Protein AF-A0A849FX30-F1 (afdb_monomer_lite)

Structure (mmCIF, N/CA/C/O backbone):
data_AF-A0A849FX30-F1
#
_entry.id   AF-A0A849FX30-F1
#
loop_
_atom_site.group_PDB
_atom_site.id
_atom_site.type_symbol
_atom_site.label_atom_id
_atom_site.label_alt_id
_atom_site.label_comp_id
_atom_site.label_asym_id
_atom_site.label_entity_id
_atom_site.label_seq_id
_atom_site.pdbx_PDB_ins_code
_atom_site.Cartn_x
_atom_site.Cartn_y
_atom_site.Cartn_z
_atom_site.occupancy
_atom_site.B_iso_or_equiv
_atom_site.auth_seq_id
_atom_site.auth_comp_id
_atom_site.auth_asym_id
_atom_site.auth_atom_id
_atom_site.pdbx_PDB_model_num
ATOM 1 N N . PRO A 1 1 ? -17.655 -15.017 15.366 1.00 54.59 1 PRO A N 1
ATOM 2 C CA . PRO A 1 1 ? -17.045 -16.084 14.528 1.00 54.59 1 PRO A CA 1
ATOM 3 C C . PRO A 1 1 ? -15.530 -15.861 14.354 1.00 54.59 1 PRO A C 1
ATOM 5 O O . PRO A 1 1 ? -15.135 -14.837 13.807 1.00 54.59 1 PRO A O 1
ATOM 8 N N . LYS A 1 2 ? -14.681 -16.782 14.843 1.00 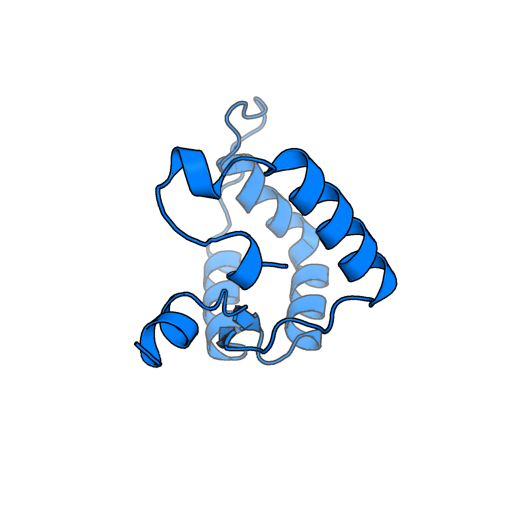63.84 2 LYS A N 1
ATOM 9 C CA . LYS A 1 2 ? -13.204 -16.650 14.798 1.00 63.84 2 LYS A CA 1
ATOM 10 C C . LYS A 1 2 ? -12.647 -16.484 13.374 1.00 63.84 2 LYS A C 1
ATOM 12 O O . LYS A 1 2 ? -11.630 -15.829 13.188 1.00 63.84 2 LYS A O 1
ATOM 17 N N . GLU A 1 3 ? -13.351 -17.016 12.379 1.00 69.44 3 GLU A N 1
ATOM 18 C CA . GLU A 1 3 ? -12.986 -16.928 10.959 1.00 69.44 3 GLU A CA 1
ATOM 19 C C . GLU A 1 3 ? -13.325 -15.575 10.319 1.00 69.44 3 GLU A C 1
ATOM 21 O O . GLU A 1 3 ? -12.704 -15.186 9.337 1.00 69.44 3 GLU A O 1
ATOM 26 N N . ALA A 1 4 ? -14.256 -14.800 10.885 1.00 64.69 4 ALA A N 1
ATOM 27 C CA . ALA A 1 4 ? -14.605 -13.492 10.326 1.00 64.69 4 ALA A CA 1
ATOM 28 C C . ALA A 1 4 ? -13.404 -12.531 10.368 1.00 64.69 4 ALA A C 1
ATOM 30 O O . ALA A 1 4 ? -13.154 -11.797 9.417 1.00 64.69 4 ALA A O 1
ATOM 31 N N . LEU A 1 5 ? -12.602 -12.599 11.436 1.00 64.06 5 LEU A N 1
ATOM 32 C CA . LEU A 1 5 ? -11.399 -11.780 11.591 1.00 64.06 5 LEU A CA 1
ATOM 33 C C . LEU A 1 5 ? -10.302 -12.141 10.582 1.00 64.06 5 LEU A C 1
ATOM 35 O O . LEU A 1 5 ? -9.544 -11.268 10.179 1.00 64.06 5 LEU A O 1
ATOM 39 N N . THR A 1 6 ? -10.204 -13.404 10.154 1.00 68.44 6 THR A N 1
ATOM 40 C CA . THR A 1 6 ? -9.199 -13.835 9.168 1.00 68.44 6 THR A CA 1
ATOM 41 C C . THR A 1 6 ? -9.654 -13.597 7.731 1.00 68.44 6 THR A C 1
ATOM 43 O O . THR A 1 6 ? -8.813 -13.306 6.880 1.00 68.44 6 THR A O 1
ATOM 46 N N . VAL A 1 7 ? -10.961 -13.687 7.465 1.00 68.62 7 VAL A N 1
ATOM 47 C CA . VAL A 1 7 ? -11.577 -13.406 6.158 1.00 68.62 7 VAL A CA 1
ATOM 48 C C . VAL A 1 7 ? -11.585 -11.906 5.856 1.00 68.62 7 VAL A C 1
ATOM 50 O O . VAL A 1 7 ? -11.273 -11.513 4.736 1.00 68.62 7 VAL A O 1
ATOM 53 N N . HIS A 1 8 ? -11.879 -11.069 6.855 1.00 66.62 8 HIS A N 1
ATOM 54 C CA . HIS A 1 8 ? -11.875 -9.608 6.721 1.00 66.62 8 HIS A CA 1
ATOM 55 C C . HIS A 1 8 ? -10.538 -8.959 7.089 1.00 66.62 8 HIS A C 1
ATOM 57 O O . HIS A 1 8 ? -10.415 -7.735 7.048 1.00 66.62 8 HIS A O 1
ATOM 63 N N . ALA A 1 9 ? -9.515 -9.748 7.427 1.00 68.25 9 ALA A N 1
ATOM 64 C CA . ALA A 1 9 ? -8.171 -9.211 7.535 1.00 68.25 9 ALA A CA 1
ATOM 65 C C . ALA A 1 9 ? -7.766 -8.646 6.167 1.00 68.25 9 ALA A C 1
ATOM 67 O O . ALA A 1 9 ? -7.745 -9.372 5.172 1.00 68.25 9 ALA A O 1
ATOM 68 N N . ASN A 1 10 ? -7.400 -7.363 6.120 1.00 65.31 10 ASN A N 1
ATOM 69 C CA . ASN A 1 10 ? -6.759 -6.754 4.955 1.00 65.31 10 ASN A CA 1
ATOM 70 C C . ASN A 1 10 ? -5.356 -7.352 4.785 1.00 65.31 10 ASN A C 1
ATOM 72 O O . ASN A 1 10 ? -4.342 -6.753 5.147 1.00 65.31 10 ASN A O 1
ATOM 76 N N . LYS A 1 11 ? -5.297 -8.585 4.278 1.00 73.56 11 LYS A N 1
ATOM 77 C CA . LYS A 1 11 ? -4.052 -9.301 4.032 1.00 73.56 11 LYS A CA 1
ATOM 78 C C . LYS A 1 11 ? -3.336 -8.637 2.868 1.00 73.56 11 LYS A C 1
ATOM 80 O O . LYS A 1 11 ? -3.766 -8.726 1.716 1.00 73.56 11 LYS A O 1
ATOM 85 N N . ALA A 1 12 ? -2.223 -7.979 3.163 1.00 77.50 12 ALA A N 1
ATOM 86 C CA . ALA A 1 12 ? -1.370 -7.438 2.125 1.00 77.50 12 ALA A CA 1
ATOM 87 C C . ALA A 1 12 ? -0.796 -8.586 1.279 1.00 77.50 12 ALA A C 1
ATOM 89 O O . ALA A 1 12 ? -0.311 -9.591 1.803 1.00 77.50 12 ALA A O 1
ATOM 90 N N . ARG A 1 13 ? -0.820 -8.433 -0.047 1.00 84.31 13 ARG A N 1
ATOM 91 C CA . ARG A 1 13 ? -0.098 -9.321 -0.964 1.00 84.31 13 ARG A CA 1
ATOM 92 C C . ARG A 1 13 ? 1.165 -8.612 -1.416 1.00 84.31 13 ARG A C 1
ATOM 94 O O . ARG A 1 13 ? 1.091 -7.622 -2.140 1.00 84.31 13 ARG A O 1
ATOM 101 N N . LEU A 1 14 ? 2.313 -9.113 -0.979 1.00 87.00 14 LEU A N 1
ATOM 102 C CA . LEU A 1 14 ? 3.616 -8.557 -1.330 1.00 87.00 14 LEU A CA 1
ATOM 103 C C . LEU A 1 14 ? 4.366 -9.523 -2.250 1.00 87.00 14 LEU A C 1
ATOM 105 O O . LEU A 1 14 ? 4.137 -10.732 -2.184 1.00 87.00 14 LEU A O 1
ATOM 109 N N . PRO A 1 15 ? 5.249 -9.024 -3.132 1.00 90.81 15 PRO A N 1
ATOM 110 C CA . PRO A 1 15 ? 6.132 -9.903 -3.886 1.00 90.81 15 PRO A CA 1
ATOM 111 C C . PRO A 1 15 ? 6.981 -10.721 -2.911 1.00 90.81 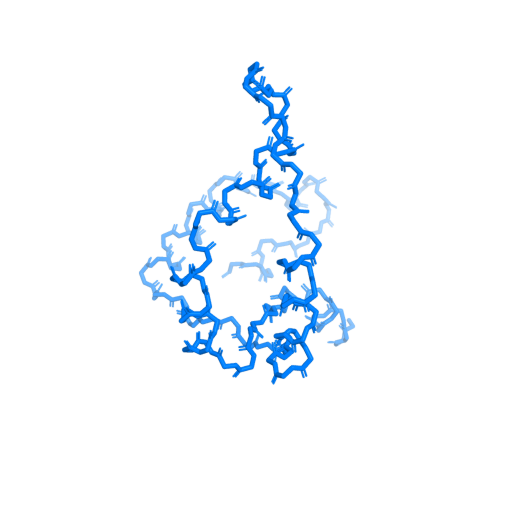15 PRO A C 1
ATOM 113 O O . PRO A 1 15 ? 7.517 -10.170 -1.949 1.00 90.81 15 PRO A O 1
ATOM 116 N N . GLN A 1 16 ? 7.146 -12.012 -3.189 1.00 91.25 16 GLN A N 1
ATOM 117 C CA . GLN A 1 16 ? 7.987 -12.905 -2.389 1.00 91.25 16 GLN A CA 1
ATOM 118 C C . GLN A 1 16 ? 9.407 -12.345 -2.174 1.00 91.25 16 GLN A C 1
ATOM 120 O O . GLN A 1 16 ? 10.002 -12.525 -1.116 1.00 91.25 16 GLN A O 1
ATOM 125 N N . ASN A 1 17 ? 9.944 -11.630 -3.163 1.00 92.62 17 ASN A N 1
ATOM 126 C CA . ASN A 1 17 ? 11.221 -10.940 -3.106 1.00 92.62 17 ASN A CA 1
ATOM 127 C C . ASN A 1 17 ? 11.065 -9.464 -3.507 1.00 92.62 17 ASN A C 1
ATOM 129 O O . ASN A 1 17 ? 10.937 -9.117 -4.689 1.00 92.62 17 ASN A O 1
ATOM 133 N N . ILE A 1 18 ? 11.127 -8.583 -2.507 1.00 90.62 18 ILE A N 1
ATOM 134 C CA . ILE A 1 18 ? 11.001 -7.129 -2.677 1.00 90.62 18 ILE A CA 1
ATOM 135 C C . ILE A 1 18 ? 12.134 -6.576 -3.550 1.00 90.62 18 ILE A C 1
ATOM 137 O O . ILE A 1 18 ? 11.882 -5.804 -4.472 1.00 90.62 18 ILE A O 1
ATOM 141 N N . ASN A 1 19 ? 13.376 -7.015 -3.335 1.00 93.31 19 ASN A N 1
ATOM 142 C CA . ASN A 1 19 ? 14.536 -6.513 -4.078 1.00 93.31 19 ASN A CA 1
ATOM 143 C C . ASN A 1 19 ? 14.440 -6.822 -5.575 1.00 93.31 19 ASN A C 1
ATOM 145 O O . ASN A 1 19 ? 14.784 -5.987 -6.413 1.00 93.31 19 ASN A O 1
ATOM 149 N N . MET A 1 20 ? 13.947 -8.011 -5.926 1.00 93.31 20 MET A N 1
ATOM 150 C CA . MET A 1 20 ? 13.708 -8.385 -7.319 1.00 93.31 20 MET A CA 1
ATOM 151 C C . MET A 1 20 ? 12.626 -7.504 -7.956 1.00 93.31 20 MET A C 1
ATOM 153 O O . MET A 1 20 ? 12.820 -7.010 -9.071 1.00 93.31 20 MET A O 1
ATOM 157 N N . GLN A 1 21 ? 11.536 -7.238 -7.228 1.00 92.25 21 GLN A N 1
ATOM 158 C CA . GLN A 1 21 ? 10.483 -6.329 -7.681 1.00 92.25 21 GLN A CA 1
ATOM 159 C C . GLN A 1 21 ? 11.022 -4.905 -7.891 1.00 92.25 21 GLN A C 1
ATOM 161 O O . GLN A 1 21 ? 10.753 -4.296 -8.925 1.00 92.25 21 GLN A O 1
ATOM 166 N N . VAL A 1 22 ? 11.827 -4.386 -6.959 1.00 92.81 22 VAL A N 1
ATOM 167 C CA . VAL A 1 22 ? 12.441 -3.052 -7.058 1.00 92.81 22 VAL A CA 1
ATOM 168 C C . VAL A 1 22 ? 13.376 -2.968 -8.266 1.00 92.81 22 VAL A C 1
ATOM 170 O O . VAL A 1 22 ? 13.258 -2.040 -9.066 1.00 92.81 22 VAL A O 1
ATOM 173 N N . LYS A 1 23 ? 14.251 -3.963 -8.472 1.00 93.50 23 LYS A N 1
ATOM 174 C CA . LYS A 1 23 ? 15.150 -4.017 -9.640 1.00 93.50 23 LYS A CA 1
ATOM 175 C C . LYS A 1 23 ? 14.376 -4.045 -10.961 1.00 93.50 23 LYS A C 1
ATOM 177 O O . LYS A 1 23 ? 14.753 -3.348 -11.903 1.00 93.50 23 LYS A O 1
ATOM 182 N N . LYS A 1 24 ? 13.289 -4.819 -11.042 1.00 91.56 24 LYS A N 1
ATOM 183 C CA . LYS A 1 24 ? 12.397 -4.824 -12.211 1.00 9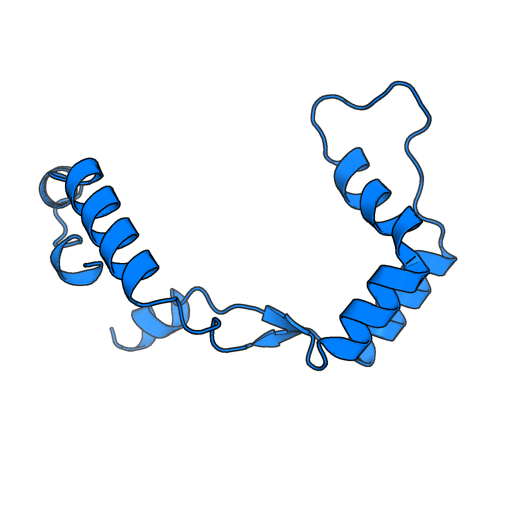1.56 24 LYS A CA 1
ATOM 184 C C . LYS A 1 24 ? 11.767 -3.450 -12.431 1.00 91.56 24 LYS A C 1
ATOM 186 O O . LYS A 1 24 ? 11.804 -2.948 -13.552 1.00 91.56 24 LYS A O 1
ATOM 191 N N . ASN A 1 25 ? 11.203 -2.854 -11.381 1.00 90.06 25 ASN A N 1
ATOM 192 C CA . ASN A 1 25 ? 10.550 -1.548 -11.453 1.00 90.06 25 ASN A CA 1
ATOM 193 C C . ASN A 1 25 ? 11.526 -0.462 -11.915 1.00 90.06 25 ASN A C 1
ATOM 195 O O . ASN A 1 25 ? 11.154 0.384 -12.720 1.00 90.06 25 ASN A O 1
ATOM 199 N N . TYR A 1 26 ? 12.783 -0.522 -11.470 1.00 90.50 26 TYR A N 1
ATOM 200 C CA . TYR A 1 26 ? 13.831 0.385 -11.927 1.00 90.50 26 TYR A CA 1
ATOM 201 C C . TYR A 1 26 ? 14.118 0.217 -13.428 1.00 90.50 26 TYR A C 1
ATOM 203 O O . TYR A 1 26 ? 14.107 1.196 -14.169 1.00 90.50 26 TYR A O 1
ATOM 211 N N . LYS A 1 27 ? 14.294 -1.026 -13.905 1.00 89.44 27 LYS A N 1
ATOM 212 C CA . LYS A 1 27 ? 14.573 -1.317 -15.326 1.00 89.44 27 LYS A CA 1
ATOM 213 C C . LYS A 1 27 ? 13.403 -0.997 -16.261 1.00 89.44 27 LYS A C 1
ATOM 215 O O . LYS A 1 27 ? 13.623 -0.645 -17.413 1.00 89.44 27 LYS A O 1
ATOM 220 N N . LEU A 1 28 ? 12.166 -1.136 -15.787 1.00 86.69 28 LEU A N 1
ATOM 221 C CA . LEU A 1 28 ? 10.944 -0.929 -16.574 1.00 86.69 28 LEU A CA 1
ATOM 222 C C . LEU A 1 28 ? 10.196 0.344 -16.170 1.00 86.69 28 LEU A C 1
ATOM 224 O O . LEU A 1 28 ? 8.988 0.439 -16.390 1.00 86.69 28 LEU A O 1
ATOM 228 N N . ARG A 1 29 ? 10.892 1.316 -15.570 1.00 82.44 29 ARG A N 1
ATOM 229 C CA . ARG A 1 29 ? 10.282 2.525 -15.000 1.00 82.44 29 ARG A CA 1
ATOM 230 C C . ARG A 1 29 ? 9.401 3.269 -16.003 1.00 82.44 29 ARG A C 1
ATOM 232 O O . ARG A 1 29 ? 8.312 3.709 -15.653 1.00 82.44 29 ARG A O 1
ATOM 239 N N . THR A 1 30 ? 9.841 3.344 -17.257 1.00 77.81 30 THR A N 1
ATOM 240 C CA . THR A 1 30 ? 9.104 3.974 -18.362 1.00 77.81 30 THR A CA 1
ATOM 241 C C . THR A 1 30 ? 7.762 3.296 -18.646 1.00 77.81 30 THR A C 1
ATOM 243 O O . THR A 1 30 ? 6.796 3.974 -18.975 1.00 77.81 30 THR A O 1
ATOM 246 N N . TYR A 1 31 ? 7.661 1.980 -18.445 1.00 75.44 31 TYR A N 1
ATOM 247 C CA . TYR A 1 31 ? 6.449 1.205 -18.718 1.00 75.44 31 TYR A CA 1
ATOM 248 C C . TYR A 1 31 ? 5.446 1.176 -17.559 1.00 75.44 31 TYR A C 1
ATOM 250 O O . TYR A 1 31 ? 4.273 0.864 -17.780 1.00 75.44 31 TYR A O 1
ATOM 258 N N . GLY A 1 32 ? 5.882 1.498 -16.336 1.00 69.19 32 GLY A N 1
ATOM 259 C CA . GLY A 1 32 ? 5.012 1.538 -15.156 1.00 69.19 32 GLY A CA 1
ATOM 260 C C . GLY A 1 32 ? 3.922 2.609 -15.262 1.00 69.19 32 GLY A C 1
ATOM 261 O O . GLY A 1 32 ? 2.766 2.354 -14.931 1.00 69.19 32 GLY A O 1
ATOM 262 N N . ASN A 1 33 ? 4.265 3.775 -15.814 1.00 69.19 33 ASN A N 1
ATOM 263 C CA . ASN A 1 33 ? 3.344 4.909 -15.936 1.00 69.19 33 ASN A CA 1
ATOM 264 C C . ASN A 1 33 ? 2.200 4.636 -16.924 1.00 69.19 33 ASN A C 1
ATOM 266 O O . ASN A 1 33 ? 1.071 5.070 -16.704 1.00 69.19 33 ASN A O 1
ATOM 270 N N . PHE A 1 34 ? 2.452 3.848 -17.973 1.00 72.00 34 PHE A N 1
ATOM 271 C CA . PHE A 1 34 ? 1.442 3.533 -18.987 1.00 72.00 34 PHE A CA 1
ATOM 272 C C . PHE A 1 34 ? 0.276 2.706 -18.442 1.00 72.00 34 PHE A C 1
ATOM 274 O O . PHE A 1 34 ? -0.828 2.785 -18.975 1.00 72.00 34 PHE A O 1
ATOM 281 N N . HIS A 1 35 ? 0.485 1.920 -17.381 1.00 67.81 35 HIS A N 1
ATOM 282 C CA . HIS A 1 35 ? -0.612 1.172 -16.768 1.00 67.81 35 HIS A CA 1
ATOM 283 C C . HIS A 1 35 ? -1.657 2.118 -16.162 1.00 67.81 35 HIS A C 1
ATOM 285 O O . HIS A 1 35 ? -2.848 1.953 -16.411 1.00 67.81 35 HIS A O 1
ATOM 291 N N . TYR A 1 36 ? -1.219 3.135 -15.417 1.00 72.31 36 TYR A N 1
ATOM 292 C CA . TYR A 1 36 ? -2.117 4.078 -14.745 1.00 72.31 36 TYR A CA 1
ATOM 293 C C . TYR A 1 36 ? -2.752 5.070 -15.718 1.00 72.31 36 TYR A C 1
ATOM 295 O O . TYR A 1 36 ? -3.958 5.287 -15.655 1.00 72.31 36 TYR A O 1
ATOM 303 N N . LEU A 1 37 ? -1.978 5.589 -16.678 1.00 73.75 37 LEU A N 1
ATOM 304 C CA . LEU A 1 37 ? -2.464 6.552 -17.677 1.00 73.75 37 LEU A CA 1
ATOM 305 C C . LEU A 1 37 ? -3.668 6.032 -18.480 1.00 73.75 37 LEU A C 1
ATOM 307 O O . LEU A 1 37 ? -4.562 6.799 -18.825 1.00 73.75 37 LEU A O 1
ATOM 311 N N . ASN A 1 38 ? -3.733 4.722 -18.734 1.00 69.31 38 ASN A N 1
ATOM 312 C CA . ASN A 1 38 ? -4.837 4.111 -19.477 1.00 69.31 38 ASN A CA 1
ATOM 313 C C . ASN A 1 38 ? -6.160 4.024 -18.686 1.00 69.31 38 ASN A C 1
ATOM 315 O O . ASN A 1 38 ? -7.210 3.842 -19.309 1.00 69.31 38 ASN A O 1
ATOM 319 N N . HIS A 1 39 ? -6.122 4.174 -17.357 1.00 75.25 39 HIS A N 1
ATOM 320 C CA . HIS A 1 39 ? -7.284 4.076 -16.461 1.00 75.25 39 HIS A CA 1
ATOM 321 C C . HIS A 1 39 ? -7.743 5.434 -15.908 1.00 75.25 39 HIS A C 1
ATOM 323 O O . HIS A 1 39 ? -8.708 5.483 -15.151 1.00 75.25 39 HIS A O 1
ATOM 329 N N . LEU A 1 40 ? -7.075 6.534 -16.271 1.00 78.62 40 LEU A N 1
ATOM 330 C CA . LEU A 1 40 ? -7.490 7.867 -15.845 1.00 78.62 40 LEU A CA 1
ATOM 331 C C . LEU A 1 40 ? -8.774 8.306 -16.575 1.00 78.62 40 LEU A C 1
ATOM 333 O O . LEU A 1 40 ? -8.913 8.032 -17.773 1.00 78.62 40 LEU A O 1
ATOM 337 N N . PRO A 1 41 ? -9.686 9.022 -15.885 1.00 79.25 41 PRO A N 1
ATOM 338 C CA . PRO A 1 41 ? -10.925 9.531 -16.479 1.00 79.25 41 PRO A CA 1
ATOM 339 C C . PRO A 1 41 ? -10.660 10.584 -17.565 1.00 79.25 41 PRO A C 1
ATOM 341 O O . PRO A 1 41 ? -11.397 10.663 -18.543 1.00 79.25 41 PRO A O 1
ATOM 344 N N . PHE A 1 42 ? -9.564 11.340 -17.439 1.00 80.12 42 PHE A N 1
ATOM 345 C CA . PHE A 1 42 ? -9.104 12.312 -18.427 1.00 80.12 42 PHE A CA 1
ATOM 346 C C . PHE A 1 42 ? -7.780 11.836 -19.019 1.00 80.12 42 PHE A C 1
ATOM 348 O O . PHE A 1 42 ? -6.732 11.905 -18.375 1.00 80.12 42 PHE A O 1
ATOM 355 N N . LYS A 1 43 ? -7.830 11.310 -20.244 1.00 74.38 43 LYS A N 1
ATOM 356 C CA . LYS A 1 43 ? -6.642 10.809 -20.941 1.00 74.38 43 LYS A CA 1
ATOM 357 C C . LYS A 1 43 ? -5.985 11.955 -21.713 1.00 74.38 43 LYS A C 1
ATOM 359 O O . LYS A 1 43 ? -6.697 12.689 -22.403 1.00 74.38 43 LYS A O 1
ATOM 364 N N . PRO A 1 44 ? -4.655 12.132 -21.627 1.00 71.00 44 PRO A N 1
ATOM 365 C CA . PRO A 1 44 ? -3.968 13.087 -22.486 1.00 71.00 44 PRO A CA 1
ATOM 366 C C . PRO A 1 44 ? -4.188 12.700 -23.956 1.00 71.00 44 PRO A C 1
ATOM 368 O O . PRO A 1 44 ? -4.278 11.518 -24.280 1.00 71.00 44 PRO A O 1
ATOM 371 N N . LYS A 1 45 ? -4.276 13.690 -24.855 1.00 67.38 45 LYS A N 1
ATOM 372 C CA . LYS A 1 45 ? -4.476 13.458 -26.302 1.00 67.38 45 LYS A CA 1
ATOM 373 C C . LYS A 1 45 ? -3.317 12.696 -26.964 1.00 67.38 45 LYS A C 1
ATOM 375 O O . LYS A 1 45 ? -3.474 12.227 -28.085 1.00 67.38 45 LYS A O 1
ATOM 380 N N . SER A 1 46 ? -2.166 12.598 -26.297 1.00 63.03 46 SER A N 1
ATOM 381 C CA . SER A 1 46 ? -1.037 11.782 -26.741 1.00 63.03 46 SER A CA 1
ATOM 382 C C . SER A 1 46 ? -1.382 10.300 -26.645 1.00 63.03 46 SER A C 1
ATOM 384 O O . SER A 1 46 ? -1.878 9.859 -25.607 1.00 63.03 46 SER A O 1
ATOM 386 N N . ASP A 1 47 ? -1.078 9.570 -27.715 1.00 59.47 47 ASP A N 1
ATOM 387 C CA . ASP A 1 47 ? -1.338 8.148 -27.926 1.00 59.47 47 ASP A CA 1
ATOM 388 C C . ASP A 1 47 ? -1.436 7.325 -26.638 1.00 59.47 47 ASP A C 1
ATOM 390 O O . ASP A 1 47 ? -0.500 7.244 -25.840 1.00 59.47 47 ASP A O 1
ATOM 394 N N . THR A 1 48 ? -2.571 6.644 -26.459 1.00 61.41 48 THR A N 1
ATOM 395 C CA . THR A 1 48 ? -2.705 5.575 -25.467 1.00 61.41 48 THR A CA 1
ATOM 396 C C . THR A 1 48 ? -1.562 4.585 -25.670 1.00 61.41 48 THR A C 1
ATOM 398 O O . THR A 1 48 ? -1.571 3.801 -26.623 1.00 61.41 48 THR A O 1
ATOM 401 N N . HIS A 1 49 ? -0.555 4.636 -24.799 1.00 65.19 49 HIS A N 1
ATOM 402 C CA . HIS A 1 49 ? 0.616 3.781 -24.911 1.00 65.19 49 HIS A CA 1
ATOM 403 C C . HIS A 1 49 ? 0.190 2.327 -24.699 1.00 65.19 49 HIS A C 1
ATOM 405 O O . HIS A 1 49 ? -0.018 1.860 -23.572 1.00 65.19 49 HIS A O 1
ATOM 411 N N . LYS A 1 50 ? 0.035 1.595 -25.808 1.00 69.38 50 LYS A N 1
ATOM 412 C CA . LYS A 1 50 ? -0.194 0.152 -25.785 1.00 69.38 50 LYS A CA 1
ATOM 413 C C . LYS A 1 50 ? 1.040 -0.493 -25.167 1.00 69.38 50 LYS A C 1
ATOM 415 O O . LYS A 1 50 ? 2.146 -0.371 -25.688 1.00 69.38 50 LYS A O 1
ATOM 420 N N . GLN A 1 51 ? 0.854 -1.191 -24.049 1.00 72.12 51 GLN A N 1
ATOM 421 C CA . GLN A 1 51 ? 1.930 -1.984 -23.464 1.00 72.12 51 GLN A CA 1
ATOM 422 C C . GLN A 1 51 ? 2.437 -2.990 -24.502 1.00 72.12 51 GLN A C 1
ATOM 424 O O . GLN A 1 51 ? 1.664 -3.821 -24.989 1.00 72.12 51 GLN A O 1
ATOM 429 N N . SER A 1 52 ? 3.733 -2.919 -24.811 1.00 81.38 52 SER A N 1
ATOM 430 C CA . SER A 1 52 ? 4.391 -3.868 -25.707 1.00 81.38 52 SER A CA 1
ATOM 431 C C . SER A 1 52 ? 4.176 -5.307 -25.224 1.00 81.38 52 SER A C 1
ATOM 433 O O . SER A 1 52 ? 4.221 -5.591 -24.022 1.00 81.38 52 SER A O 1
ATOM 435 N N . ILE A 1 53 ? 3.967 -6.228 -26.170 1.00 85.12 53 ILE A N 1
ATOM 436 C CA . ILE A 1 53 ? 3.802 -7.666 -25.903 1.00 85.12 53 ILE A CA 1
ATOM 437 C C . ILE A 1 53 ? 5.003 -8.203 -25.111 1.00 85.12 53 ILE A C 1
ATOM 439 O O . ILE A 1 53 ? 4.827 -8.993 -24.185 1.00 85.12 53 ILE A O 1
ATOM 443 N N . TYR A 1 54 ? 6.206 -7.691 -25.391 1.00 86.31 54 TYR A N 1
ATOM 444 C CA . TYR A 1 54 ? 7.427 -8.033 -24.660 1.00 86.31 54 TYR A CA 1
ATOM 445 C C . TYR A 1 54 ? 7.299 -7.774 -23.151 1.00 86.31 54 TYR A C 1
ATOM 447 O O . TYR A 1 54 ? 7.600 -8.644 -22.333 1.00 86.31 54 TYR A O 1
ATOM 455 N N . VAL A 1 55 ? 6.774 -6.606 -22.768 1.00 85.00 55 VAL A N 1
ATOM 456 C CA . VAL A 1 55 ? 6.599 -6.226 -21.358 1.00 85.00 55 VAL A CA 1
ATOM 457 C C . VAL A 1 55 ? 5.549 -7.106 -20.682 1.00 85.00 55 VAL A C 1
ATOM 459 O O . VAL A 1 55 ? 5.734 -7.506 -19.533 1.00 85.00 55 VAL A O 1
ATOM 462 N N . LYS A 1 56 ? 4.475 -7.470 -21.395 1.00 86.25 56 LYS A N 1
ATOM 463 C CA . LYS A 1 56 ? 3.456 -8.400 -20.881 1.00 86.25 56 LYS A CA 1
ATOM 464 C C . LYS A 1 56 ? 4.053 -9.776 -20.580 1.00 86.25 56 LYS A C 1
ATOM 466 O O . LYS A 1 56 ? 3.828 -10.312 -19.495 1.00 86.25 56 LYS A O 1
ATOM 471 N N . THR A 1 57 ? 4.852 -10.319 -21.497 1.00 90.88 57 THR A N 1
ATOM 472 C CA . THR A 1 57 ? 5.522 -11.614 -21.312 1.00 90.88 57 THR A CA 1
ATOM 473 C C . THR A 1 57 ? 6.518 -11.565 -20.159 1.00 90.88 57 THR A C 1
ATOM 475 O O . THR A 1 57 ? 6.491 -12.431 -19.287 1.00 90.88 57 THR A O 1
ATOM 478 N N . LEU A 1 58 ? 7.341 -10.518 -20.088 1.00 90.44 58 LEU A N 1
ATOM 479 C CA . LEU A 1 58 ? 8.307 -10.347 -19.007 1.00 90.44 58 LEU A CA 1
ATOM 480 C C . LEU A 1 58 ? 7.615 -10.192 -17.644 1.00 90.44 58 LEU A C 1
ATO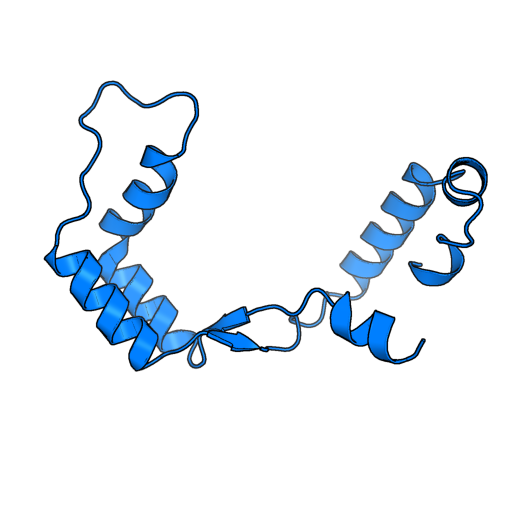M 482 O O . LEU A 1 58 ? 8.069 -10.771 -16.658 1.00 90.44 58 LEU A O 1
ATOM 486 N N . ASN A 1 59 ? 6.477 -9.494 -17.579 1.00 88.69 59 ASN A N 1
ATOM 487 C CA . ASN A 1 59 ? 5.647 -9.436 -16.375 1.00 88.69 59 ASN A CA 1
ATOM 488 C C . ASN A 1 59 ? 5.109 -10.816 -15.980 1.00 88.69 59 ASN A C 1
ATOM 490 O O . ASN A 1 59 ? 5.168 -11.164 -14.804 1.00 88.69 59 ASN A O 1
ATOM 494 N N . LYS A 1 60 ? 4.635 -11.614 -16.943 1.00 90.94 60 LYS A N 1
ATOM 495 C CA . LYS A 1 60 ? 4.137 -12.974 -16.692 1.00 90.94 60 LYS A CA 1
ATOM 496 C C . LYS A 1 60 ? 5.236 -13.890 -16.146 1.00 90.94 60 LYS A C 1
ATOM 498 O O . LYS A 1 60 ? 5.008 -14.586 -15.160 1.00 90.94 60 LYS A O 1
ATOM 503 N N . ILE A 1 61 ? 6.428 -13.851 -16.744 1.00 93.38 61 ILE A N 1
ATOM 504 C CA . ILE A 1 61 ? 7.597 -14.612 -16.276 1.00 93.38 61 ILE A CA 1
ATOM 505 C C . ILE A 1 61 ? 8.002 -14.144 -14.877 1.00 93.38 61 ILE A C 1
ATOM 507 O O . ILE A 1 61 ? 8.145 -14.963 -13.972 1.00 93.38 61 ILE A O 1
ATOM 511 N N . HIS A 1 62 ? 8.117 -12.830 -14.669 1.00 92.00 62 HIS A N 1
ATOM 512 C CA . HIS A 1 62 ? 8.462 -12.272 -13.365 1.00 92.00 62 HIS A CA 1
ATOM 513 C C . HIS A 1 62 ? 7.474 -12.711 -12.283 1.00 92.00 62 HIS A C 1
ATOM 515 O O . HIS A 1 62 ? 7.904 -13.125 -11.217 1.00 92.00 62 HIS A O 1
ATOM 521 N N . ASN A 1 63 ? 6.168 -12.656 -12.545 1.00 90.69 63 ASN A N 1
ATOM 522 C CA . ASN A 1 63 ? 5.151 -13.032 -11.561 1.00 90.69 63 ASN A CA 1
ATOM 523 C C . ASN A 1 63 ? 5.148 -14.536 -11.256 1.00 90.69 63 ASN A C 1
ATOM 525 O O . ASN A 1 63 ? 4.665 -14.937 -10.205 1.00 90.69 63 ASN A O 1
ATOM 529 N N . ARG A 1 64 ? 5.690 -15.367 -12.154 1.00 93.50 64 ARG A N 1
ATOM 530 C CA . ARG A 1 64 ? 5.893 -16.796 -11.900 1.00 93.50 64 ARG A CA 1
ATOM 531 C C . ARG A 1 64 ? 7.114 -17.061 -11.017 1.00 93.50 64 ARG A C 1
ATOM 533 O O . ARG A 1 64 ? 7.070 -17.975 -10.207 1.00 93.50 64 ARG A O 1
ATOM 540 N N . ILE A 1 65 ? 8.183 -16.281 -11.180 1.00 94.25 65 ILE A N 1
ATOM 541 C CA . ILE A 1 65 ? 9.422 -16.410 -10.390 1.00 94.25 65 ILE A CA 1
ATOM 542 C C . ILE A 1 65 ? 9.287 -15.721 -9.024 1.00 94.25 65 ILE A C 1
ATOM 544 O O . ILE A 1 65 ? 9.835 -16.187 -8.034 1.00 94.25 65 ILE A O 1
ATOM 548 N N . ASN A 1 66 ? 8.561 -14.606 -8.977 1.00 93.31 66 ASN A N 1
ATOM 549 C CA . ASN A 1 66 ? 8.357 -13.768 -7.802 1.00 93.31 66 ASN A CA 1
ATOM 550 C C . ASN A 1 66 ? 6.850 -13.549 -7.569 1.00 93.31 66 ASN A C 1
ATOM 552 O O . ASN A 1 66 ? 6.338 -12.449 -7.820 1.00 93.31 66 ASN A O 1
ATOM 556 N N . PRO A 1 67 ? 6.114 -14.609 -7.187 1.00 93.19 67 PRO A N 1
ATOM 557 C CA . PRO A 1 67 ? 4.676 -14.540 -6.989 1.00 93.19 67 PRO A CA 1
ATOM 558 C C . PRO A 1 67 ? 4.301 -13.644 -5.797 1.00 93.19 67 PRO A C 1
ATOM 560 O O . PRO A 1 67 ? 5.081 -13.491 -4.853 1.00 93.19 67 PRO A O 1
ATOM 563 N N . PRO A 1 68 ? 3.093 -13.053 -5.813 1.00 88.94 68 PRO A N 1
ATOM 564 C CA . PRO A 1 68 ? 2.563 -12.331 -4.669 1.00 88.94 68 PRO A CA 1
ATOM 565 C C . PRO A 1 68 ? 2.132 -13.317 -3.579 1.00 88.94 68 PRO A C 1
ATOM 567 O O . PRO A 1 68 ? 1.200 -14.104 -3.772 1.00 88.94 68 PRO A O 1
ATOM 570 N N . VAL A 1 69 ? 2.786 -13.236 -2.428 1.00 90.81 69 VAL A N 1
ATOM 571 C CA . VAL A 1 69 ? 2.493 -14.037 -1.237 1.00 90.81 69 VAL A CA 1
ATOM 572 C C . VAL A 1 69 ? 1.706 -13.206 -0.230 1.00 90.81 69 VAL A C 1
ATOM 574 O O . VAL A 1 69 ? 1.858 -11.982 -0.169 1.00 90.81 69 VAL A O 1
ATOM 577 N N . GLU A 1 70 ? 0.839 -13.860 0.545 1.00 87.81 70 GLU A N 1
ATOM 578 C CA . GLU A 1 70 ? 0.228 -13.216 1.709 1.00 87.81 70 GLU A CA 1
ATOM 579 C C . GLU A 1 70 ? 1.348 -12.833 2.676 1.00 87.81 70 GLU A C 1
ATOM 581 O O . GLU A 1 70 ? 2.119 -13.681 3.124 1.00 87.81 70 GLU A O 1
ATOM 586 N N . SER A 1 71 ? 1.459 -11.544 2.966 1.00 81.00 71 SER A N 1
ATOM 587 C CA . SER A 1 71 ? 2.412 -11.024 3.930 1.00 81.00 71 SER A CA 1
ATOM 588 C C . SER A 1 71 ? 1.656 -10.347 5.050 1.00 81.00 71 SER A C 1
ATOM 590 O O . SER A 1 71 ? 0.618 -9.715 4.842 1.00 81.00 71 SER A O 1
ATOM 592 N N . LYS A 1 72 ? 2.233 -10.421 6.248 1.00 74.44 72 LYS A N 1
ATOM 593 C CA . LYS A 1 72 ? 1.844 -9.507 7.313 1.00 74.44 72 LYS A CA 1
ATOM 594 C C . LYS A 1 72 ? 2.100 -8.084 6.825 1.00 74.44 72 LYS A C 1
ATOM 596 O O . LYS A 1 72 ? 3.130 -7.812 6.198 1.00 74.44 72 LYS A O 1
ATOM 601 N N . THR A 1 73 ? 1.140 -7.208 7.079 1.00 73.25 73 THR A N 1
ATOM 602 C CA . THR A 1 73 ? 1.287 -5.770 6.874 1.00 73.25 73 THR A CA 1
ATOM 603 C C . THR A 1 73 ? 2.513 -5.302 7.664 1.00 73.25 73 THR A C 1
ATOM 605 O O . THR A 1 73 ? 2.721 -5.795 8.779 1.00 73.25 73 THR A O 1
ATOM 608 N N . PRO A 1 74 ? 3.364 -4.419 7.112 1.00 75.50 74 PRO A N 1
ATOM 609 C CA . PRO A 1 74 ? 4.480 -3.874 7.875 1.00 75.50 74 PRO A CA 1
ATOM 610 C C . PRO A 1 74 ? 3.966 -3.222 9.169 1.00 75.50 74 PRO A C 1
ATOM 612 O O . PRO A 1 74 ? 2.867 -2.658 9.163 1.00 75.50 74 PRO A O 1
ATOM 615 N N . PRO A 1 75 ? 4.726 -3.307 10.274 1.00 80.81 75 PRO A N 1
ATOM 616 C CA . PRO A 1 75 ? 4.322 -2.684 11.525 1.00 80.81 75 PRO A CA 1
ATOM 617 C C . PRO A 1 75 ? 4.196 -1.171 11.323 1.00 80.81 75 PRO A C 1
ATOM 619 O O . PRO A 1 75 ? 5.100 -0.530 10.785 1.00 80.81 75 PRO A O 1
ATOM 622 N N . LEU A 1 76 ? 3.058 -0.611 11.731 1.00 84.94 76 LEU A N 1
ATOM 623 C CA . LEU A 1 76 ? 2.834 0.829 11.707 1.00 84.94 76 LEU A CA 1
ATOM 624 C C . LEU A 1 76 ? 3.653 1.486 12.826 1.00 84.94 76 LEU A C 1
ATOM 626 O O . LEU A 1 76 ? 3.761 0.928 13.919 1.00 84.94 76 LEU A O 1
ATOM 630 N N . ASN A 1 77 ? 4.209 2.671 12.567 1.00 92.56 77 ASN A N 1
ATOM 631 C CA . ASN A 1 77 ? 4.836 3.469 13.619 1.00 92.56 77 ASN A CA 1
ATOM 632 C C . ASN A 1 77 ? 3.796 3.736 14.736 1.00 92.56 77 ASN A C 1
ATOM 634 O O . ASN A 1 77 ? 2.699 4.204 14.413 1.00 92.56 77 ASN A O 1
ATOM 638 N N . PRO A 1 78 ? 4.108 3.456 16.019 1.00 93.94 78 PRO A N 1
ATOM 639 C CA . PRO A 1 78 ? 3.188 3.676 17.135 1.00 93.94 78 PRO A CA 1
ATOM 640 C C . PRO A 1 78 ? 2.598 5.089 17.197 1.00 93.94 78 PRO A C 1
ATOM 642 O O . PRO A 1 78 ? 1.411 5.240 17.476 1.00 93.94 78 PRO A O 1
ATOM 645 N N . GLU A 1 79 ? 3.388 6.118 16.884 1.00 95.00 79 GLU A N 1
ATOM 646 C CA . GLU A 1 79 ? 2.918 7.510 16.885 1.00 95.00 79 GLU A CA 1
ATOM 647 C C . GLU A 1 79 ? 1.897 7.758 15.775 1.00 95.00 79 GLU A C 1
ATOM 649 O O . GLU A 1 79 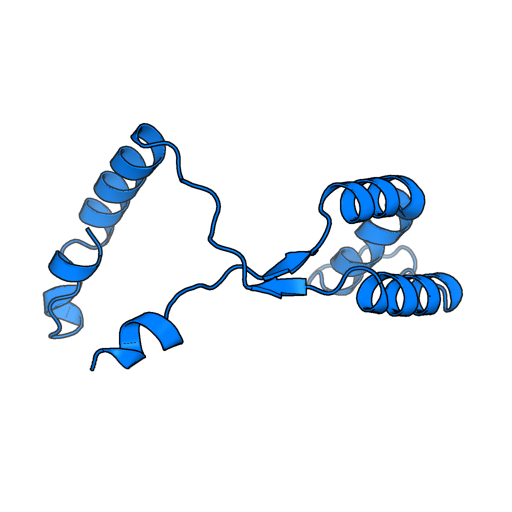? 0.854 8.370 16.000 1.00 95.00 79 GLU A O 1
ATOM 654 N N . THR A 1 80 ? 2.164 7.223 14.580 1.00 93.44 80 THR A N 1
ATOM 655 C CA . THR A 1 80 ? 1.228 7.288 13.455 1.00 93.44 80 THR A CA 1
ATOM 656 C C . THR A 1 80 ? -0.058 6.536 13.773 1.00 93.44 80 THR A C 1
ATOM 658 O O . THR A 1 80 ? -1.131 7.034 13.452 1.00 93.44 80 THR A O 1
ATOM 661 N N . LYS A 1 81 ? 0.025 5.377 14.442 1.00 92.19 81 LYS A N 1
ATOM 662 C CA . LYS A 1 81 ? -1.163 4.643 14.895 1.00 92.19 81 LYS A CA 1
ATOM 663 C C . LYS A 1 81 ? -1.994 5.497 15.850 1.00 92.19 81 LYS A C 1
ATOM 665 O O . LYS A 1 81 ? -3.164 5.714 15.585 1.00 92.19 81 LYS A O 1
ATOM 670 N N . ALA A 1 82 ? -1.379 6.038 16.900 1.00 94.50 82 ALA A N 1
ATOM 671 C CA . ALA A 1 82 ? -2.079 6.855 17.889 1.00 94.50 82 ALA A CA 1
ATOM 672 C C . ALA A 1 82 ? -2.719 8.112 17.276 1.00 94.50 82 ALA A C 1
ATOM 674 O O . ALA A 1 82 ? -3.817 8.501 17.665 1.00 94.50 82 ALA A O 1
ATOM 675 N N . PHE A 1 83 ? -2.043 8.747 16.315 1.00 95.75 83 PHE A N 1
ATOM 676 C CA . PHE A 1 83 ? -2.602 9.872 15.572 1.00 95.75 83 PHE A CA 1
ATOM 677 C C . PHE A 1 83 ? -3.840 9.463 14.763 1.00 95.75 83 PHE A C 1
ATOM 679 O O . PHE A 1 83 ? -4.872 10.123 14.861 1.00 95.75 83 PHE A O 1
ATOM 686 N N . LEU A 1 84 ? -3.745 8.376 13.991 1.00 94.06 84 LEU A N 1
ATOM 687 C CA . LEU A 1 84 ? -4.851 7.887 13.168 1.00 94.06 84 LEU A CA 1
ATOM 688 C C . LEU A 1 84 ? -6.028 7.415 14.025 1.00 94.06 84 LEU A C 1
ATOM 690 O O . LEU A 1 84 ? -7.161 7.750 13.699 1.00 94.06 84 LEU A O 1
ATOM 694 N N . ASP A 1 85 ? -5.765 6.706 15.126 1.00 93.81 85 ASP A N 1
ATOM 695 C CA . ASP A 1 85 ? -6.800 6.251 16.056 1.00 93.81 85 ASP A CA 1
ATOM 696 C C . ASP A 1 85 ? -7.581 7.454 16.603 1.00 93.81 85 ASP A C 1
ATOM 698 O O . ASP A 1 85 ? -8.800 7.485 16.504 1.00 93.81 85 ASP A O 1
ATOM 702 N N . ARG A 1 86 ? -6.891 8.503 17.077 1.00 95.31 86 ARG A N 1
ATOM 703 C CA . ARG A 1 86 ? -7.550 9.731 17.563 1.00 95.31 86 ARG A CA 1
ATOM 704 C C . ARG A 1 86 ? -8.350 10.446 16.480 1.00 95.31 86 ARG A C 1
ATOM 706 O O . ARG A 1 86 ? -9.450 10.913 16.751 1.00 95.31 86 ARG A O 1
ATOM 713 N N . TYR A 1 87 ? -7.782 10.564 15.282 1.00 95.81 87 TYR A N 1
ATOM 714 C CA . TYR A 1 87 ? -8.437 11.231 14.161 1.00 95.81 87 TYR A CA 1
ATOM 715 C C . TYR A 1 87 ? -9.735 10.512 13.778 1.00 95.81 87 TYR A C 1
ATOM 717 O O . TYR A 1 87 ? -10.796 11.126 13.752 1.00 95.81 87 TYR A O 1
ATOM 725 N N . PHE A 1 88 ? -9.673 9.199 13.545 1.00 94.44 88 PHE A N 1
ATOM 726 C CA . PHE A 1 88 ? -10.851 8.439 13.140 1.00 94.44 88 PHE A CA 1
ATOM 727 C C . PHE A 1 88 ? -11.852 8.238 14.274 1.00 94.44 88 PHE A C 1
ATOM 729 O O . PHE A 1 88 ? -13.044 8.200 13.999 1.00 94.44 88 PHE A O 1
ATOM 736 N N . GLN A 1 89 ? -11.408 8.158 15.529 1.00 94.19 89 GLN A N 1
ATOM 737 C CA . GLN A 1 89 ? -12.321 8.095 16.666 1.00 94.19 89 GLN A CA 1
ATOM 738 C C . GLN A 1 89 ? -13.190 9.357 16.765 1.00 94.19 89 GLN A C 1
ATOM 740 O O . GLN A 1 89 ? -14.371 9.249 17.074 1.00 94.19 89 GLN A O 1
ATOM 745 N N . ALA A 1 90 ? -12.622 10.533 16.477 1.00 94.25 90 ALA A N 1
ATOM 746 C CA . ALA A 1 90 ? -13.369 11.789 16.453 1.00 94.25 90 ALA A CA 1
ATOM 747 C C . ALA A 1 90 ? -14.304 11.892 15.235 1.00 94.25 90 ALA A C 1
ATOM 749 O O . ALA A 1 90 ? -15.456 12.279 15.374 1.00 94.25 90 ALA A O 1
ATOM 750 N N . GLU A 1 91 ? -13.833 11.521 14.041 1.00 94.56 91 GLU A N 1
ATOM 751 C CA . GLU A 1 91 ? -14.639 11.607 12.809 1.00 94.56 91 GLU A CA 1
ATOM 752 C C . GLU A 1 91 ? -15.765 10.561 12.740 1.00 94.56 91 GLU A C 1
ATOM 754 O O . GLU A 1 91 ? -16.757 10.760 12.041 1.00 94.56 91 GLU A O 1
ATOM 759 N N . LEU A 1 92 ? -15.609 9.429 13.433 1.00 94.25 92 LEU A N 1
ATOM 760 C CA . LEU A 1 92 ? -16.582 8.331 13.464 1.00 94.25 92 LEU A CA 1
ATOM 761 C C . LEU A 1 92 ? -17.382 8.281 14.770 1.00 94.25 92 LEU A C 1
ATOM 763 O O . LEU A 1 92 ? -18.054 7.284 15.041 1.00 94.25 92 LEU A O 1
ATOM 767 N N . GLU A 1 93 ? -17.336 9.342 15.574 1.00 92.06 93 GLU A N 1
ATOM 768 C CA . GLU A 1 93 ? -18.221 9.481 16.725 1.00 92.06 93 GLU A CA 1
ATOM 769 C C . GLU A 1 93 ? -19.684 9.360 16.256 1.00 92.06 93 GLU A C 1
ATOM 771 O O . GLU A 1 93 ? -20.109 10.033 15.316 1.00 92.06 93 GLU A O 1
ATOM 776 N N . GLY A 1 94 ? -20.456 8.457 16.865 1.00 90.62 94 GLY A N 1
ATOM 777 C CA . GLY A 1 94 ? -21.841 8.202 16.454 1.00 90.62 94 GLY A CA 1
ATOM 778 C C . GLY A 1 94 ? -22.042 7.032 15.474 1.00 90.62 94 GLY A C 1
ATOM 779 O O . GLY A 1 94 ? -23.176 6.742 15.080 1.00 90.62 94 GLY A O 1
ATOM 780 N N . ILE A 1 95 ? -20.971 6.371 15.006 1.00 93.25 95 ILE A N 1
ATOM 781 C CA . ILE A 1 95 ? -21.096 5.284 14.016 1.00 93.25 95 ILE A CA 1
ATOM 782 C C . ILE A 1 95 ? -21.834 4.060 14.573 1.00 93.25 95 ILE A C 1
ATOM 784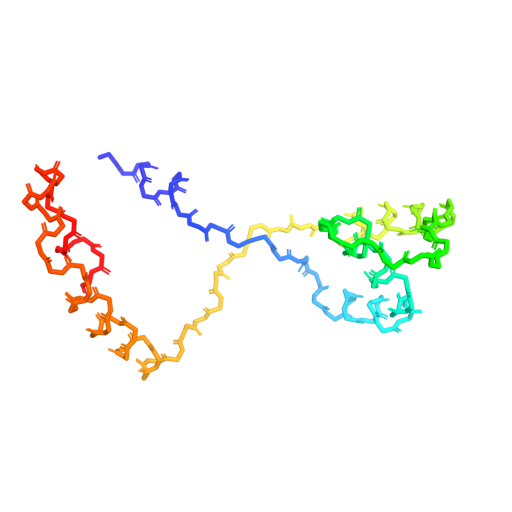 O O . ILE A 1 95 ? -22.538 3.364 13.830 1.00 93.25 95 ILE A O 1
ATOM 788 N N . ASP A 1 96 ? -21.710 3.813 15.875 1.00 93.06 96 ASP A N 1
ATOM 789 C CA . ASP A 1 96 ? -22.356 2.685 16.536 1.00 93.06 96 ASP A CA 1
ATOM 790 C C . ASP A 1 96 ? -23.877 2.873 16.553 1.00 93.06 96 ASP A C 1
ATOM 792 O O . ASP A 1 96 ? -24.629 1.942 16.266 1.00 93.06 96 ASP A O 1
ATOM 796 N N . GLU A 1 97 ? -24.338 4.102 16.781 1.00 93.50 97 GLU A N 1
ATOM 797 C CA . GLU A 1 97 ? -25.743 4.499 16.763 1.00 93.50 97 GLU A CA 1
ATOM 798 C C . GLU A 1 97 ? -26.334 4.438 15.353 1.00 93.50 97 GLU A C 1
ATOM 800 O O . GLU A 1 97 ? -27.459 3.973 15.171 1.00 93.50 97 GLU A O 1
ATOM 805 N N . LEU A 1 98 ? -25.573 4.867 14.340 1.00 93.00 98 LEU A N 1
ATOM 806 C CA . LEU A 1 98 ? -26.010 4.823 12.941 1.00 93.00 98 LEU A CA 1
ATOM 807 C C . LEU A 1 98 ? -26.156 3.393 12.418 1.00 93.00 98 LEU A C 1
ATOM 809 O O . LEU A 1 98 ? -27.031 3.114 11.596 1.00 93.00 98 LEU A O 1
ATOM 813 N N . THR A 1 99 ? -25.280 2.492 12.859 1.00 90.12 99 THR A N 1
ATOM 814 C CA . THR A 1 99 ? -25.229 1.113 12.357 1.00 90.12 99 THR A CA 1
ATOM 815 C C . THR A 1 99 ? -25.931 0.107 13.267 1.00 90.12 99 THR A C 1
ATOM 817 O O . THR A 1 99 ? -26.200 -1.015 12.834 1.00 90.12 99 THR A O 1
ATOM 820 N N . GLY A 1 100 ? -26.234 0.482 14.514 1.00 92.38 100 GLY A N 1
ATOM 821 C CA . GLY A 1 100 ? -26.741 -0.418 15.551 1.00 92.38 100 GLY A CA 1
ATOM 822 C C . GLY A 1 100 ? -25.728 -1.487 15.976 1.00 92.38 100 GLY A C 1
ATOM 823 O O . GLY A 1 100 ? -26.115 -2.523 16.519 1.00 92.38 100 GLY A O 1
ATOM 824 N N . MET A 1 101 ? -24.443 -1.285 15.679 1.00 89.75 101 MET A N 1
ATOM 825 C CA . MET A 1 101 ? -23.366 -2.235 15.938 1.00 89.75 101 MET A CA 1
ATOM 826 C C . MET A 1 101 ? -22.273 -1.571 16.764 1.00 89.75 101 MET A C 1
ATOM 828 O O . MET A 1 101 ? -21.867 -0.466 16.464 1.00 89.75 101 MET A O 1
ATOM 832 N N . ASP A 1 102 ? -21.734 -2.289 17.744 1.00 89.31 102 ASP A N 1
ATOM 833 C CA . ASP A 1 102 ? -20.572 -1.854 18.528 1.00 89.31 102 ASP A CA 1
ATOM 834 C C . ASP A 1 102 ? -19.288 -1.982 17.682 1.00 89.31 102 ASP A C 1
ATOM 836 O O . ASP A 1 102 ? -18.661 -3.050 17.639 1.00 89.31 102 ASP A O 1
ATOM 840 N N . ILE A 1 103 ? -18.987 -0.958 16.881 1.00 89.31 103 ILE A N 1
ATOM 841 C CA . ILE A 1 103 ? -17.838 -0.869 15.971 1.00 89.31 103 ILE A CA 1
ATOM 842 C C . ILE A 1 103 ? -16.684 -0.155 16.672 1.00 89.31 103 ILE A C 1
ATOM 844 O O . ILE A 1 103 ? -15.543 -0.613 16.557 1.00 89.31 103 ILE A O 1
ATOM 848 N N . MET A 1 104 ? -16.965 0.915 17.418 1.00 89.44 104 MET A N 1
ATOM 849 C CA . MET A 1 104 ? -15.937 1.746 18.047 1.00 89.44 104 MET A CA 1
ATOM 850 C C . MET A 1 104 ? -15.022 0.940 18.972 1.00 89.44 104 MET A C 1
ATOM 852 O O . MET A 1 104 ? -13.805 1.053 18.849 1.00 89.44 104 MET A O 1
ATOM 856 N N . SER A 1 105 ? -15.572 0.045 19.804 1.00 87.56 105 SER A N 1
ATOM 857 C CA . SER A 1 105 ? -14.775 -0.815 20.701 1.00 87.56 105 SER A CA 1
ATOM 858 C C . SER A 1 105 ? -13.947 -1.889 19.986 1.00 87.56 105 SER A C 1
ATOM 860 O O . SER A 1 105 ? -13.055 -2.501 20.577 1.00 87.56 105 SER A O 1
ATOM 862 N N . LYS A 1 106 ? -14.271 -2.181 18.720 1.00 85.69 106 LYS A N 1
ATOM 863 C CA . LYS A 1 106 ? -13.603 -3.223 17.931 1.00 85.69 106 LYS A CA 1
ATOM 864 C C . LYS A 1 106 ? -12.469 -2.674 17.081 1.00 85.69 106 LYS A C 1
ATOM 866 O O . LYS A 1 106 ? -11.597 -3.451 16.689 1.00 85.69 106 LYS A O 1
ATOM 871 N N . TRP A 1 107 ? -12.528 -1.399 16.708 1.00 83.19 107 TRP A N 1
ATOM 872 C CA . TRP A 1 107 ? -11.589 -0.787 15.767 1.00 83.19 107 TRP A CA 1
ATOM 873 C C . TRP A 1 107 ? -10.506 0.052 16.446 1.00 83.19 107 TRP A C 1
ATOM 875 O O . TRP A 1 107 ? -9.393 0.093 15.916 1.00 83.19 107 TRP A O 1
ATOM 885 N N . PHE A 1 108 ? -10.804 0.656 17.598 1.00 86.00 108 PHE A N 1
ATOM 886 C CA . PHE A 1 108 ? -9.900 1.530 18.351 1.00 86.00 108 PHE A CA 1
ATOM 887 C C . PHE A 1 108 ? -9.624 0.956 19.742 1.00 86.00 108 PHE A C 1
ATOM 889 O O . PHE A 1 108 ? -8.438 0.981 20.150 1.00 86.00 108 PHE A O 1
#

pLDDT: mean 83.52, std 10.73, range [54.59, 95.81]

Sequence (108 aa):
PKEALTVHANKARLPQNINMQVKKNYKLRTYGNFHYLNHLPFKPKSDTHKQSIYVKTLNKIHNRINPPVESKTPPLNPETKAFLDRYFQAELEGIDELTGMDIMSKWF

Foldseek 3Di:
DVCVCVVPPPFDFDWPDPVLVVVVCVVCVVVVVLVVLLVDPDHDPPDSPDRDPVVVVVVVVCCVVTPTDGDDDPDDDPVVVVVVLVVVLVVCVCVCVVVVHPPNVVPD

Secondary structure (DSSP, 8-state):
-TTHHHHSS--EEEES-HHHHHHHHHHTHHHHHHHHHTT-SS--SS---PPPHHHHHHHHHHHHHSPEEEEPPPPPPHHHHHHHHHHHHHHTTTHHHHHTS--HHHH-

Radius of gyration: 20.49 Å; chains: 1; bounding box: 42×30×49 Å